Protein AF-A0A9D7E344-F1 (afdb_monomer_lite)

InterPro domains:
  IPR007159 SpoVT-AbrB domain [PF04014] (64-104)
  IPR007159 SpoVT-AbrB domain [PS51740] (61-106)
  IPR007159 SpoVT-AbrB domain [SM00966] (64-109)
  IPR037914 SpoVT-AbrB domain superf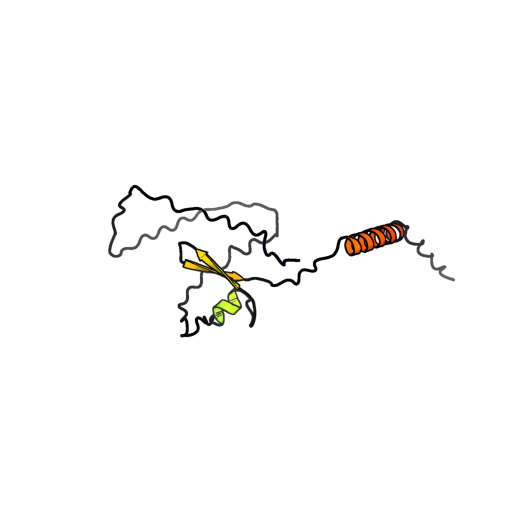amily [SSF89447] (60-103)

Foldseek 3Di:
DDDDDDDDDDDPDDDDDDDDDDDDDDDDDDDDDDDDDDDDDDDDDDDDPDDPVPDPDDPDDDDWDQDPVRDTDDDPVVCVSVVHDPPFDWDWDQDPVGTDTHGDDDDDDDDDDPVVVVVVVVVVVVVVVVVPDDPDPPPPPPPDD

Sequence (145 aa):
MRLSARPIYRRDQPAAVTAARGVSATRPENGLAATIISSSRNGAGIGSPIYCFSDILQCMKTTVTINSRGVITLPTKLRQALGLKADDHLIAETTPEGLLLRPAVTLPVEVYTPQREREFDAAEAELAAVLARPPAPAGRAARKR

Radius of gyration: 30.39 Å; chains: 1; bounding box: 75×52×88 Å

Organism: NCBI:txid2899263

pLDDT: mean 70.45, std 24.8, range [31.78, 97.75]

Secondary structure (DSSP, 8-state):
------------PPPP-------------S-------------------S--TTSS---------B-TT--BPPPHHHHHHTT--TT-EEEEEEETTEEEEEEE---PPP---HHHHHHHHHHHHHHHHHHHSPPPP--------

Structure (mmCIF, N/CA/C/O backbone):
data_AF-A0A9D7E344-F1
#
_entry.id   AF-A0A9D7E344-F1
#
loop_
_atom_site.group_PDB
_atom_site.id
_atom_site.type_symbol
_atom_site.label_atom_id
_atom_site.label_alt_id
_atom_site.label_comp_id
_atom_site.label_asym_id
_atom_site.label_entity_id
_atom_site.label_seq_id
_atom_site.pdbx_PDB_ins_code
_atom_site.Cartn_x
_atom_site.Cartn_y
_atom_site.Cartn_z
_atom_site.occupancy
_atom_site.B_iso_or_equiv
_atom_site.auth_seq_id
_atom_site.auth_comp_id
_atom_site.auth_asym_id
_atom_site.auth_atom_id
_atom_site.pdbx_PDB_model_num
ATOM 1 N N . MET A 1 1 ? 46.385 -4.109 4.007 1.00 43.03 1 MET A N 1
ATOM 2 C CA . MET A 1 1 ? 45.987 -2.751 3.568 1.00 43.03 1 MET A CA 1
ATOM 3 C C . MET A 1 1 ? 44.521 -2.568 3.941 1.00 43.03 1 MET A C 1
ATOM 5 O O . MET A 1 1 ? 43.757 -3.507 3.775 1.00 43.03 1 MET A O 1
ATOM 9 N N . ARG A 1 2 ? 44.193 -1.471 4.628 1.00 42.28 2 ARG A N 1
ATOM 10 C CA . ARG A 1 2 ? 43.035 -1.333 5.528 1.00 42.28 2 ARG A CA 1
ATOM 11 C C . ARG A 1 2 ? 41.692 -1.219 4.798 1.00 42.28 2 ARG A C 1
ATOM 13 O O . ARG A 1 2 ? 41.569 -0.468 3.840 1.00 42.28 2 ARG A O 1
ATOM 20 N N . LEU A 1 3 ? 40.692 -1.906 5.348 1.00 48.59 3 LEU A N 1
ATOM 21 C CA . LEU A 1 3 ? 39.268 -1.619 5.184 1.00 48.59 3 LEU A CA 1
ATOM 22 C C . LEU A 1 3 ? 38.932 -0.265 5.844 1.00 48.59 3 LEU A C 1
ATOM 24 O O . LEU A 1 3 ? 39.225 -0.074 7.024 1.00 48.59 3 LEU A O 1
ATOM 28 N N . SER A 1 4 ? 38.274 0.639 5.117 1.00 46.28 4 SER A N 1
ATOM 29 C CA . SER A 1 4 ? 37.521 1.781 5.667 1.00 46.28 4 SER A CA 1
ATOM 30 C C . SER A 1 4 ? 36.393 2.118 4.681 1.00 46.28 4 SER A C 1
ATOM 32 O O . SER A 1 4 ? 36.670 2.512 3.557 1.00 46.28 4 SER A O 1
ATOM 34 N N . ALA A 1 5 ? 35.142 1.720 4.908 1.00 41.72 5 ALA A N 1
ATOM 35 C CA . ALA A 1 5 ? 34.172 2.226 5.884 1.00 41.72 5 ALA A CA 1
ATOM 36 C C . ALA A 1 5 ? 33.408 3.497 5.437 1.00 41.72 5 ALA A C 1
ATOM 38 O O . ALA A 1 5 ? 33.789 4.605 5.785 1.00 41.72 5 ALA A O 1
ATOM 39 N N . ARG A 1 6 ? 32.233 3.240 4.829 1.00 47.03 6 ARG A N 1
ATOM 40 C CA . ARG A 1 6 ? 30.915 3.889 5.053 1.00 47.03 6 ARG A CA 1
ATOM 41 C C . ARG A 1 6 ? 30.729 5.366 4.582 1.00 47.03 6 ARG A C 1
ATOM 43 O O . ARG A 1 6 ? 31.640 5.940 4.011 1.00 47.03 6 ARG A O 1
ATOM 50 N N . PRO A 1 7 ? 29.521 5.964 4.712 1.00 42.84 7 PRO A N 1
ATOM 51 C CA . PRO A 1 7 ? 28.453 5.913 3.705 1.00 42.84 7 PRO A CA 1
ATOM 52 C C . PRO A 1 7 ? 27.926 7.317 3.319 1.00 42.84 7 PRO A C 1
ATOM 54 O O . PRO A 1 7 ? 27.883 8.229 4.141 1.00 42.84 7 PRO A O 1
ATOM 57 N N . ILE A 1 8 ? 27.436 7.489 2.090 1.00 48.88 8 ILE A N 1
ATOM 58 C CA . ILE A 1 8 ? 26.767 8.731 1.669 1.00 48.88 8 ILE A CA 1
ATOM 59 C C . ILE A 1 8 ? 25.263 8.576 1.920 1.00 48.88 8 ILE A C 1
ATOM 61 O O . ILE A 1 8 ? 24.526 8.090 1.071 1.00 48.88 8 ILE A O 1
ATOM 65 N N . TYR A 1 9 ? 24.802 8.969 3.105 1.00 40.25 9 TYR A N 1
ATOM 66 C CA . TYR A 1 9 ? 23.404 9.360 3.295 1.00 40.25 9 TYR A CA 1
ATOM 67 C C . TYR A 1 9 ? 23.365 10.539 4.263 1.00 40.25 9 TYR A C 1
ATOM 69 O O . TYR A 1 9 ? 23.566 10.391 5.471 1.00 40.25 9 TYR A O 1
ATOM 77 N N . ARG A 1 10 ? 23.183 11.739 3.709 1.00 40.62 10 ARG A N 1
ATOM 78 C CA . ARG A 1 10 ? 23.081 12.984 4.467 1.00 40.62 10 ARG A CA 1
ATOM 79 C C . ARG A 1 10 ? 21.677 13.041 5.069 1.00 40.62 10 ARG A C 1
ATOM 81 O O . ARG A 1 10 ? 20.692 13.133 4.347 1.00 40.62 10 ARG A O 1
ATOM 88 N N . ARG A 1 11 ? 21.590 12.924 6.395 1.00 40.38 11 ARG A N 1
ATOM 89 C CA . ARG A 1 11 ? 20.388 13.277 7.156 1.00 40.38 11 ARG A CA 1
ATOM 90 C C . ARG A 1 11 ? 20.313 14.798 7.216 1.00 40.38 11 ARG A C 1
ATOM 92 O O . ARG A 1 11 ? 21.087 15.398 7.956 1.00 40.38 11 ARG A O 1
ATOM 99 N N . ASP A 1 12 ? 19.382 15.400 6.490 1.00 39.69 12 ASP A N 1
ATOM 100 C CA . ASP A 1 12 ? 18.951 16.759 6.801 1.00 39.69 12 ASP A CA 1
ATOM 101 C C . ASP A 1 12 ? 18.035 16.697 8.033 1.00 39.69 12 ASP A C 1
ATOM 103 O O . ASP A 1 12 ? 16.868 16.317 7.969 1.00 39.69 12 ASP A O 1
ATOM 107 N N . GLN A 1 13 ? 18.619 17.000 9.192 1.00 44.50 13 GLN A N 1
ATOM 108 C CA . GLN A 1 13 ? 17.901 17.389 10.404 1.00 44.50 13 GLN A CA 1
ATOM 109 C C . GLN A 1 13 ? 17.663 18.901 10.353 1.00 44.50 13 GLN A C 1
ATOM 111 O O . GLN A 1 13 ? 18.644 19.645 10.294 1.00 44.50 13 GLN A O 1
ATOM 116 N N . PRO A 1 14 ? 16.425 19.400 10.481 1.00 43.97 14 PRO A N 1
ATOM 117 C CA . PRO A 1 14 ? 16.229 20.762 10.939 1.00 43.97 14 PRO A CA 1
ATOM 118 C C . PRO A 1 14 ? 16.239 20.804 12.469 1.00 43.97 14 PRO A C 1
ATOM 120 O O . PRO A 1 14 ? 15.455 20.146 13.156 1.00 43.97 14 PRO A O 1
ATOM 123 N N . ALA A 1 15 ? 17.192 21.584 12.972 1.00 37.81 15 ALA A N 1
ATOM 124 C CA . ALA A 1 15 ? 17.374 21.936 14.365 1.00 37.81 15 ALA A CA 1
ATOM 125 C C . ALA A 1 15 ? 16.157 22.678 14.938 1.00 37.81 15 ALA A C 1
ATOM 127 O O . ALA A 1 15 ? 15.503 23.474 14.265 1.00 37.81 15 ALA A O 1
ATOM 128 N N . ALA A 1 16 ? 15.913 22.432 16.222 1.00 36.34 16 ALA A N 1
ATOM 129 C CA . ALA A 1 16 ? 15.015 23.207 17.056 1.00 36.34 16 ALA A CA 1
ATOM 130 C C . ALA A 1 16 ? 15.403 24.696 17.056 1.00 36.34 16 ALA A C 1
ATOM 132 O O . ALA A 1 16 ? 16.550 25.039 17.342 1.00 36.34 16 ALA A O 1
ATOM 133 N N . VAL A 1 17 ? 14.425 25.573 16.812 1.00 43.06 17 VAL A N 1
ATOM 134 C CA . VAL A 1 17 ? 14.486 26.982 17.212 1.00 43.06 17 VAL A CA 1
ATOM 135 C C . VAL A 1 17 ? 13.237 27.309 18.021 1.00 43.06 17 VAL A C 1
ATOM 137 O O . VAL A 1 17 ? 12.101 27.042 17.636 1.00 43.06 17 VAL A O 1
ATOM 140 N N . THR A 1 18 ? 13.524 27.839 19.196 1.00 33.34 18 THR A N 1
ATOM 141 C CA . THR A 1 18 ? 12.654 28.142 20.321 1.00 33.34 18 THR A CA 1
ATOM 142 C C . THR A 1 18 ? 11.958 29.503 20.166 1.00 33.34 18 THR A C 1
ATOM 144 O O . THR A 1 18 ? 12.566 30.451 19.682 1.00 33.34 18 THR A O 1
ATOM 147 N N . ALA A 1 19 ? 10.738 29.579 20.721 1.00 32.84 19 ALA A N 1
ATOM 148 C CA . ALA A 1 19 ? 10.051 30.745 21.308 1.00 32.84 19 ALA A CA 1
ATOM 149 C C . ALA A 1 19 ? 9.462 31.850 20.395 1.00 32.84 19 ALA A C 1
ATOM 151 O O . ALA A 1 19 ? 10.179 32.666 19.832 1.00 32.84 19 ALA A O 1
ATOM 152 N N . ALA A 1 20 ? 8.127 32.010 20.422 1.00 31.78 20 ALA A N 1
ATOM 153 C CA . ALA A 1 20 ? 7.406 32.918 21.344 1.00 31.78 20 ALA A CA 1
ATOM 154 C C . ALA A 1 20 ? 6.121 33.533 20.738 1.00 31.78 20 ALA A C 1
ATOM 156 O O . ALA A 1 20 ? 6.116 33.951 19.586 1.00 31.78 20 ALA A O 1
ATOM 157 N N . ARG A 1 21 ? 5.121 33.731 21.622 1.00 35.84 21 ARG A N 1
ATOM 158 C CA . ARG A 1 21 ? 3.889 34.557 21.504 1.00 35.84 21 ARG A CA 1
ATOM 159 C C . ARG A 1 21 ? 2.816 33.977 20.568 1.00 35.84 21 ARG A C 1
ATOM 161 O O . ARG A 1 21 ? 3.065 33.743 19.404 1.00 35.84 21 ARG A O 1
ATOM 168 N N . GLY A 1 22 ? 1.578 33.710 20.970 1.00 34.62 22 GLY A N 1
ATOM 169 C CA . GLY A 1 22 ? 0.796 34.143 22.122 1.00 34.62 22 GLY A CA 1
ATOM 170 C C . GLY A 1 22 ? -0.568 34.581 21.596 1.00 34.62 22 GLY A C 1
ATOM 171 O O . GLY A 1 22 ? -0.660 35.685 21.086 1.00 34.62 22 GLY A O 1
ATOM 172 N N . VAL A 1 23 ? -1.600 33.738 21.700 1.00 38.97 23 VAL A N 1
ATOM 173 C CA . VAL A 1 23 ? -3.010 34.147 21.570 1.00 38.97 23 VAL A CA 1
ATOM 174 C C . VAL A 1 23 ? -3.839 33.236 22.468 1.00 38.97 23 VAL A C 1
ATOM 176 O O . VAL A 1 23 ? -3.947 32.034 22.239 1.00 38.97 23 VAL A O 1
ATOM 179 N N . SER A 1 24 ? -4.396 33.822 23.522 1.00 37.88 24 SER 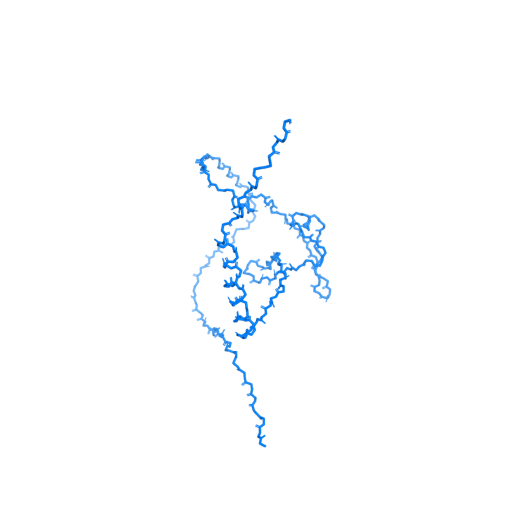A N 1
ATOM 180 C CA . SER A 1 24 ? -5.452 33.222 24.325 1.00 37.88 24 SER A CA 1
ATOM 181 C C . SER A 1 24 ? -6.731 33.132 23.494 1.00 37.88 24 SER A C 1
ATOM 183 O O . SER A 1 24 ? -7.192 34.151 22.983 1.00 37.88 24 SER A O 1
ATOM 185 N N . ALA A 1 25 ? -7.347 31.957 23.422 1.00 39.09 25 ALA A N 1
ATOM 186 C CA . ALA A 1 25 ? -8.741 31.823 23.021 1.00 39.09 25 ALA A CA 1
ATOM 187 C C . ALA A 1 25 ? -9.464 31.020 24.102 1.00 39.09 25 ALA A C 1
ATOM 189 O O . ALA A 1 25 ? -9.116 29.883 24.419 1.00 39.09 25 ALA A O 1
ATOM 190 N N . THR A 1 26 ? -10.410 31.695 24.733 1.00 38.53 26 THR A N 1
ATOM 191 C CA . THR A 1 26 ? -11.244 31.230 25.831 1.00 38.53 26 THR A CA 1
ATOM 192 C C . THR A 1 26 ? -12.119 30.052 25.414 1.00 38.53 26 THR A C 1
ATOM 194 O O . THR A 1 26 ? -12.736 30.065 24.352 1.00 38.53 26 THR A O 1
ATOM 197 N N . ARG A 1 27 ? -12.199 29.064 26.308 1.00 38.44 27 ARG A N 1
ATOM 198 C CA . ARG A 1 27 ? -13.215 28.003 26.363 1.00 38.44 27 ARG A CA 1
ATOM 199 C C . ARG A 1 27 ? -14.627 28.606 26.284 1.00 38.44 27 ARG A C 1
ATOM 201 O O . ARG A 1 27 ? -14.902 29.529 27.048 1.00 38.44 27 ARG A O 1
ATOM 208 N N . PRO A 1 28 ? -15.543 28.024 25.499 1.00 43.09 28 PRO A N 1
ATOM 209 C CA . PRO A 1 28 ? -16.946 28.018 25.874 1.00 43.09 28 PRO A CA 1
ATOM 210 C C . PRO A 1 28 ? -17.367 26.603 26.263 1.00 43.09 28 PRO A C 1
ATOM 212 O O . PRO A 1 28 ? -17.282 25.648 25.490 1.00 43.09 28 PRO A O 1
ATOM 215 N N . GLU A 1 29 ? -17.787 26.497 27.516 1.00 39.12 29 GLU A N 1
ATOM 216 C CA . GLU A 1 29 ? -18.460 25.337 28.065 1.00 39.12 29 GLU A CA 1
ATOM 217 C C . GLU A 1 29 ? -19.938 25.371 27.657 1.00 39.12 29 GLU A C 1
ATOM 219 O O . GLU A 1 29 ? -20.562 26.426 27.665 1.00 39.12 29 GLU A O 1
ATOM 224 N N . ASN A 1 30 ? -20.479 24.190 27.358 1.00 38.81 30 ASN A N 1
ATOM 225 C CA . ASN A 1 30 ? -21.902 23.846 27.387 1.00 38.81 30 ASN A CA 1
ATOM 226 C C . ASN A 1 30 ? -22.843 24.533 26.375 1.00 38.81 30 ASN A C 1
ATOM 228 O O . ASN A 1 30 ? -23.308 25.648 26.559 1.00 38.81 30 ASN A O 1
ATOM 232 N N . GLY A 1 31 ? -23.201 23.741 25.356 1.00 36.81 31 GLY A N 1
ATOM 233 C CA . GLY A 1 31 ? -24.564 23.533 24.856 1.00 36.81 31 GLY A CA 1
ATOM 234 C C . GLY A 1 31 ? -25.431 24.750 24.536 1.00 36.81 31 GLY A C 1
ATOM 235 O O . GLY A 1 31 ? -26.003 25.344 25.437 1.00 36.81 31 GLY A O 1
ATOM 236 N N . LEU A 1 32 ? -25.658 24.991 23.241 1.00 37.41 32 LEU A N 1
ATOM 237 C CA . LEU A 1 32 ? -26.983 25.135 22.616 1.00 37.41 32 LEU A CA 1
ATOM 238 C C . LEU A 1 32 ? -26.814 25.312 21.096 1.00 37.41 32 LEU A C 1
ATOM 240 O O . LEU A 1 32 ? -25.827 25.856 20.610 1.00 37.41 32 LEU A O 1
ATOM 244 N N . ALA A 1 33 ? -27.762 24.751 20.353 1.00 34.75 33 ALA A N 1
ATOM 245 C CA . ALA A 1 33 ? -27.738 24.567 18.910 1.00 34.75 33 ALA A CA 1
ATOM 246 C C . ALA A 1 33 ? -27.620 25.874 18.104 1.00 34.75 33 ALA A C 1
ATOM 248 O O . ALA A 1 33 ? -28.341 26.834 18.356 1.00 34.75 33 ALA A O 1
ATOM 249 N N . ALA A 1 34 ? -26.821 25.842 17.036 1.00 33.06 34 ALA A N 1
ATOM 250 C CA . ALA A 1 34 ? -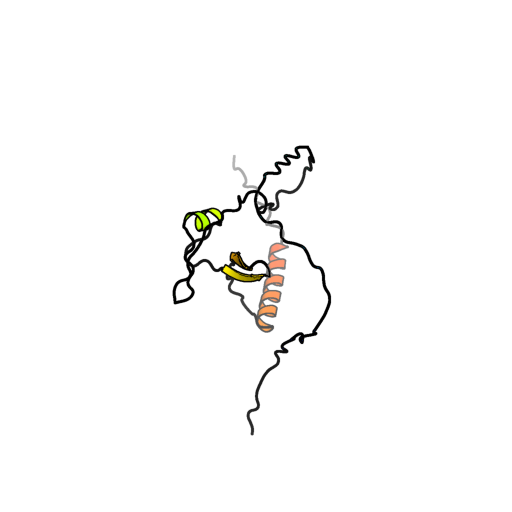26.950 26.761 15.910 1.00 33.06 34 ALA A CA 1
ATOM 251 C C . ALA A 1 34 ? -27.025 25.936 14.619 1.00 33.06 34 ALA A C 1
ATOM 253 O O . ALA A 1 34 ? -26.022 25.527 14.040 1.00 33.06 34 ALA A O 1
ATOM 254 N N . THR A 1 35 ? -28.259 25.650 14.205 1.00 35.19 35 THR A N 1
ATOM 255 C CA . THR A 1 35 ? -28.567 25.190 12.851 1.00 35.19 35 THR A CA 1
ATOM 256 C C . THR A 1 35 ? -28.396 26.387 11.925 1.00 35.19 35 THR A C 1
ATOM 258 O O . THR A 1 35 ? -29.187 27.323 11.995 1.00 35.19 35 THR A O 1
ATOM 261 N N . ILE A 1 36 ? -27.389 26.366 11.053 1.00 37.50 36 ILE A N 1
ATOM 262 C CA . ILE A 1 36 ? -27.370 27.220 9.863 1.00 37.50 36 ILE A CA 1
ATOM 263 C C . ILE A 1 36 ? -27.395 26.293 8.654 1.00 37.50 36 ILE A C 1
ATOM 265 O O . ILE A 1 36 ? -26.372 25.811 8.177 1.00 37.50 36 ILE A O 1
ATOM 269 N N . ILE A 1 37 ? -28.611 26.023 8.184 1.00 37.59 37 ILE A N 1
ATOM 270 C CA . ILE A 1 37 ? -28.856 25.516 6.838 1.00 37.59 37 ILE A CA 1
ATOM 271 C C . ILE A 1 37 ? -28.679 26.720 5.912 1.00 37.59 37 ILE A C 1
ATOM 273 O O . ILE A 1 37 ? -29.525 27.612 5.893 1.00 37.59 37 ILE A O 1
ATOM 277 N N . SER A 1 38 ? -27.579 26.761 5.162 1.00 36.78 38 SER A N 1
ATOM 278 C CA . SER A 1 38 ? -27.446 27.657 4.011 1.00 36.78 38 SER A CA 1
ATOM 279 C C . SER A 1 38 ? -27.514 26.832 2.729 1.00 36.78 38 SER A C 1
ATOM 281 O O . SER A 1 38 ? -26.551 26.236 2.259 1.00 36.78 38 SER A O 1
ATOM 283 N N . SER A 1 39 ? -28.721 26.764 2.181 1.00 38.50 39 SER A N 1
ATOM 284 C CA . SER A 1 39 ? -28.976 26.365 0.802 1.00 38.50 39 SER A CA 1
ATOM 285 C C . SER A 1 39 ? -28.595 27.528 -0.115 1.00 38.50 39 SER A C 1
ATOM 287 O O . SER A 1 39 ? -29.026 28.642 0.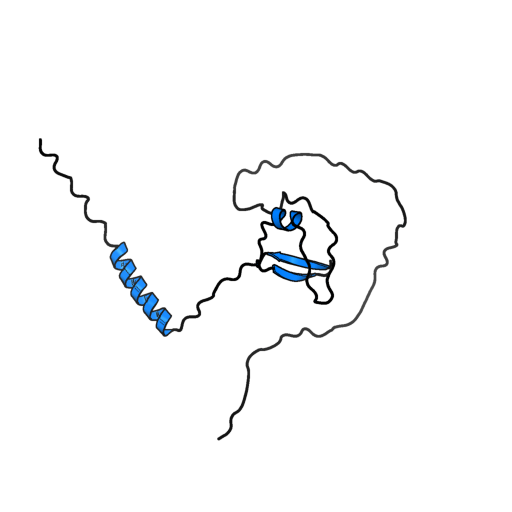164 1.00 38.50 39 SER A O 1
ATOM 289 N N . SER A 1 40 ? -27.888 27.292 -1.229 1.00 36.06 40 SER A N 1
ATOM 290 C CA . SER A 1 40 ? -28.275 27.820 -2.558 1.00 36.06 40 SER A CA 1
ATOM 291 C C . SER A 1 40 ? -27.168 27.691 -3.622 1.00 36.06 40 SER A C 1
ATOM 293 O O . SER A 1 40 ? -26.268 28.516 -3.700 1.00 36.06 40 SER A O 1
ATOM 295 N N . ARG A 1 41 ? -27.412 26.730 -4.525 1.00 47.38 41 ARG A N 1
ATOM 296 C CA . ARG A 1 41 ? -27.374 26.811 -6.001 1.00 47.38 41 ARG A CA 1
ATOM 297 C C . ARG A 1 41 ? -26.048 26.976 -6.769 1.00 47.38 41 ARG A C 1
ATOM 299 O O . ARG A 1 41 ? -25.446 28.036 -6.811 1.00 47.38 41 ARG A O 1
ATOM 306 N N . ASN A 1 42 ? -25.856 25.955 -7.611 1.00 46.03 42 ASN A N 1
ATOM 307 C CA . ASN A 1 42 ? -25.644 26.020 -9.062 1.00 46.03 42 ASN A CA 1
ATOM 308 C C . ASN A 1 42 ? -24.285 26.509 -9.581 1.00 46.03 42 ASN A C 1
ATOM 310 O O . ASN A 1 42 ? -24.077 27.692 -9.819 1.00 46.03 42 ASN A O 1
ATOM 314 N N . GLY A 1 43 ? -23.456 25.536 -9.961 1.00 39.06 43 GLY A N 1
ATOM 315 C CA . GLY A 1 43 ? -22.433 25.685 -10.990 1.00 39.06 43 GLY A CA 1
ATOM 316 C C . GLY A 1 43 ? -22.464 24.466 -11.907 1.00 39.06 43 GLY A C 1
ATOM 317 O O . GLY A 1 43 ? -21.874 23.439 -11.595 1.00 39.06 43 GLY A O 1
ATOM 318 N N . ALA A 1 44 ? -23.197 24.567 -13.016 1.00 44.38 44 ALA A N 1
ATOM 319 C CA . ALA A 1 44 ? -23.084 23.635 -14.128 1.00 44.38 44 ALA A CA 1
ATOM 320 C C . ALA A 1 44 ? -21.716 23.847 -14.795 1.00 44.38 44 ALA A C 1
ATOM 322 O O . ALA A 1 44 ? -21.460 24.909 -15.358 1.00 44.38 44 ALA A O 1
ATOM 323 N N . GLY A 1 45 ? -20.844 22.845 -14.710 1.00 41.84 45 GLY A N 1
ATOM 324 C CA . GLY A 1 45 ? -19.551 22.796 -15.384 1.00 41.84 45 GLY A CA 1
ATOM 325 C C . GLY A 1 45 ? -19.406 21.440 -16.056 1.00 41.84 45 GLY A C 1
ATOM 326 O O . GLY A 1 45 ? -19.226 20.420 -15.401 1.00 41.84 45 GLY A O 1
ATOM 327 N N . ILE A 1 46 ? -19.571 21.433 -17.371 1.00 50.81 46 ILE A N 1
ATOM 328 C CA . ILE A 1 46 ? -19.445 20.266 -18.235 1.00 50.81 46 ILE A CA 1
ATOM 329 C C . ILE A 1 46 ? -17.944 20.058 -18.464 1.00 50.81 46 ILE A C 1
ATOM 331 O O . ILE A 1 46 ? -17.298 20.942 -19.020 1.00 50.81 46 ILE A O 1
ATOM 335 N N . GLY A 1 47 ? -17.394 18.911 -18.056 1.00 46.78 47 GLY A N 1
ATOM 336 C CA . GLY A 1 47 ? -16.078 18.458 -18.520 1.00 46.78 47 GLY A CA 1
ATOM 337 C C . GLY A 1 47 ? -15.139 17.936 -17.434 1.00 46.78 47 GLY A C 1
ATOM 338 O O . GLY A 1 47 ? -14.465 18.727 -16.782 1.00 46.78 47 GLY A O 1
ATOM 339 N N . SER A 1 48 ? -15.056 16.599 -17.342 1.00 44.12 48 SER A N 1
ATOM 340 C CA . SER A 1 48 ? -13.875 15.752 -17.035 1.00 44.12 48 SER A CA 1
ATOM 341 C C . SER A 1 48 ? -14.227 14.614 -16.061 1.00 44.12 48 SER A C 1
ATOM 343 O O . SER A 1 48 ? -14.348 14.856 -14.863 1.00 44.12 48 SER A O 1
ATOM 345 N N . PRO A 1 49 ? -14.368 13.352 -16.518 1.00 46.50 49 PRO A N 1
ATOM 346 C CA . PRO A 1 49 ? -14.572 12.207 -15.641 1.00 46.50 49 PRO A CA 1
ATOM 347 C C . PRO A 1 49 ? -13.208 11.635 -15.249 1.00 46.50 49 PRO A C 1
ATOM 349 O O . PRO A 1 49 ? -12.829 10.555 -15.690 1.00 46.50 49 PRO A O 1
ATOM 352 N N . ILE A 1 50 ? -12.420 12.378 -14.476 1.00 50.66 50 ILE A N 1
ATOM 353 C CA . ILE A 1 50 ? -11.147 11.866 -13.956 1.00 50.66 50 ILE A CA 1
ATOM 354 C C . ILE A 1 50 ? -11.128 12.128 -12.447 1.00 50.66 50 ILE A C 1
ATOM 356 O O . ILE A 1 50 ? -10.575 13.101 -11.959 1.00 50.66 50 ILE A O 1
ATOM 360 N N . TYR A 1 51 ? -11.829 11.232 -11.746 1.00 50.41 51 TYR A N 1
ATOM 361 C CA . TYR A 1 51 ? -11.744 10.936 -10.312 1.00 50.41 51 TYR A CA 1
ATOM 362 C C . TYR A 1 51 ? -11.919 12.102 -9.315 1.00 50.41 51 TYR A C 1
ATOM 364 O O . TYR A 1 51 ? -11.005 12.422 -8.564 1.00 50.41 51 TYR A O 1
ATOM 372 N N . CYS A 1 52 ? -13.151 12.597 -9.144 1.00 37.38 52 CYS A N 1
ATOM 373 C CA . CYS A 1 52 ? -13.600 13.073 -7.824 1.00 37.38 52 CYS A CA 1
ATOM 374 C C . CYS A 1 52 ? -13.989 11.856 -6.964 1.00 37.38 52 CYS A C 1
ATOM 376 O O . CYS A 1 52 ? -15.164 11.592 -6.721 1.00 37.38 52 CYS A O 1
ATOM 378 N N . PHE A 1 53 ? -13.000 11.063 -6.535 1.00 49.03 53 PHE A N 1
ATOM 379 C CA . PHE A 1 53 ? -13.214 9.989 -5.547 1.00 49.03 53 PHE A CA 1
ATOM 380 C C . PHE A 1 53 ? -13.426 10.552 -4.124 1.00 49.03 53 PHE A C 1
ATOM 382 O O . PHE A 1 53 ? -13.756 9.824 -3.194 1.00 49.03 53 PHE A O 1
ATOM 389 N N . SER A 1 54 ? -13.232 11.860 -3.948 1.00 50.25 54 SER A N 1
ATOM 390 C CA . SER A 1 54 ? -13.183 12.551 -2.660 1.00 50.25 54 SER A CA 1
ATOM 391 C C . SER A 1 54 ? -14.543 12.926 -2.058 1.00 50.25 54 SER A C 1
ATOM 393 O O . SER A 1 54 ? -14.601 13.145 -0.853 1.00 50.25 54 SER A O 1
ATOM 395 N N . ASP A 1 55 ? -15.638 12.953 -2.829 1.00 45.91 55 ASP A N 1
ATOM 396 C CA . ASP A 1 55 ? -16.847 13.689 -2.402 1.00 45.91 55 ASP A CA 1
ATOM 397 C C . ASP A 1 55 ? -18.065 12.832 -1.996 1.00 45.91 55 ASP A C 1
ATOM 399 O O . ASP A 1 55 ? -19.121 13.380 -1.682 1.00 45.91 55 ASP A O 1
ATOM 403 N N . ILE A 1 56 ? -17.957 11.497 -1.929 1.00 49.84 56 ILE A N 1
ATOM 404 C CA . ILE A 1 56 ? -19.053 10.628 -1.429 1.00 49.84 56 ILE A CA 1
ATOM 405 C C . ILE A 1 56 ? -18.537 9.564 -0.450 1.00 49.84 56 ILE A C 1
ATOM 407 O O . ILE A 1 56 ? -18.951 8.407 -0.469 1.00 49.84 56 ILE A O 1
ATOM 411 N N . LEU A 1 57 ? -17.625 9.933 0.445 1.00 55.19 57 LEU A N 1
ATOM 412 C CA . LEU A 1 57 ? -17.364 9.130 1.638 1.00 55.19 57 LEU A CA 1
ATOM 413 C C . LEU A 1 57 ? -17.965 9.861 2.831 1.00 55.19 57 LEU A C 1
ATOM 415 O O . LEU A 1 57 ? -17.376 10.781 3.393 1.00 55.19 57 LEU A O 1
ATOM 419 N N . GLN A 1 58 ? -19.167 9.443 3.226 1.00 58.91 58 GLN A N 1
ATOM 420 C CA . GLN A 1 58 ? -19.677 9.740 4.560 1.00 58.91 58 GLN A CA 1
ATOM 421 C C . GLN A 1 58 ? -18.572 9.422 5.575 1.00 58.91 58 GLN A C 1
ATOM 423 O O . GLN A 1 58 ? -18.071 8.298 5.623 1.00 58.91 58 GLN A O 1
ATOM 428 N N . CYS A 1 59 ? -18.172 10.422 6.365 1.00 60.59 59 CYS A N 1
ATOM 429 C CA . CYS A 1 59 ? -17.145 10.271 7.388 1.00 60.59 59 CYS A CA 1
ATOM 430 C C . CYS A 1 59 ? -17.651 9.298 8.464 1.00 60.59 59 CYS A C 1
ATOM 432 O O . CYS A 1 59 ? -18.371 9.676 9.390 1.00 60.59 59 CYS A O 1
ATOM 434 N N . MET A 1 60 ? -17.312 8.018 8.315 1.00 76.62 60 MET A N 1
ATOM 435 C CA . MET A 1 60 ? -17.583 6.999 9.317 1.00 76.62 60 MET A CA 1
ATOM 436 C C . MET A 1 60 ? -16.565 7.136 10.445 1.00 76.62 60 MET A C 1
ATOM 438 O O . MET A 1 60 ? -15.360 7.039 10.225 1.00 76.62 60 MET A O 1
ATOM 442 N N . LYS A 1 61 ? -17.058 7.326 11.669 1.00 84.00 61 LYS A N 1
ATOM 443 C CA . LYS A 1 61 ? -16.240 7.355 12.884 1.00 84.00 61 LYS A CA 1
ATOM 444 C C . LYS A 1 61 ? -16.520 6.097 13.693 1.00 84.00 61 LYS A C 1
ATOM 446 O O . LYS A 1 61 ? -17.673 5.763 13.946 1.00 84.00 61 LYS A O 1
ATOM 451 N N . THR A 1 62 ? -15.468 5.403 14.102 1.00 88.12 62 THR A N 1
ATOM 452 C CA . THR A 1 62 ? -15.551 4.264 15.019 1.00 88.12 62 THR A CA 1
ATOM 453 C C . THR A 1 62 ? -14.343 4.289 15.934 1.00 88.12 62 THR A C 1
ATOM 455 O O . THR A 1 62 ? -13.253 4.681 15.519 1.00 88.12 62 THR A O 1
ATOM 458 N N . THR A 1 63 ? -14.524 3.863 17.176 1.00 91.62 63 THR A N 1
ATOM 459 C CA . THR A 1 63 ? -13.401 3.592 18.068 1.00 91.62 63 THR A CA 1
ATOM 460 C C . THR A 1 63 ? -12.783 2.248 17.688 1.00 91.62 63 THR A C 1
ATOM 462 O O . THR A 1 63 ? -13.481 1.318 17.276 1.00 91.62 63 THR A O 1
ATOM 465 N N . VAL A 1 64 ? -11.461 2.157 17.789 1.00 93.38 64 VAL A N 1
ATOM 466 C CA . VAL A 1 64 ? -10.694 0.922 17.604 1.00 93.38 64 VAL A CA 1
ATOM 467 C C . VAL A 1 64 ? -9.747 0.766 18.784 1.00 93.38 64 VAL A C 1
ATOM 469 O O . VAL A 1 64 ? -9.243 1.752 19.320 1.00 93.38 64 VAL A O 1
ATOM 472 N N . THR A 1 65 ? -9.524 -0.471 19.210 1.00 94.50 65 THR A N 1
ATOM 473 C CA . THR A 1 65 ? -8.615 -0.780 20.315 1.00 94.50 65 THR A CA 1
ATOM 474 C C . THR A 1 65 ? -7.283 -1.252 19.756 1.00 94.50 65 THR A C 1
ATOM 476 O O . THR A 1 65 ? -7.243 -2.064 18.832 1.00 94.50 65 THR A O 1
ATOM 479 N N . ILE A 1 66 ? -6.197 -0.754 20.341 1.00 95.44 66 ILE A N 1
ATOM 480 C CA . ILE A 1 66 ? -4.843 -1.231 20.072 1.00 95.44 66 ILE A CA 1
ATOM 481 C C . ILE A 1 66 ? -4.546 -2.348 21.070 1.00 95.44 66 ILE A C 1
ATOM 483 O O . ILE A 1 66 ? -4.726 -2.167 22.275 1.00 95.44 66 ILE A O 1
ATOM 487 N N . ASN A 1 67 ? -4.119 -3.513 20.589 1.00 97.00 67 ASN A N 1
ATOM 488 C CA . ASN A 1 67 ? -3.705 -4.589 21.490 1.00 97.00 67 ASN A CA 1
ATOM 489 C C . ASN A 1 67 ? -2.309 -4.324 22.089 1.00 97.00 67 ASN A C 1
ATOM 491 O O . ASN A 1 67 ? -1.601 -3.404 21.685 1.00 97.00 67 ASN A O 1
ATOM 495 N N . SER A 1 68 ? -1.864 -5.179 23.013 1.00 97.31 68 SER A N 1
ATOM 496 C CA . SER A 1 68 ? -0.535 -5.066 23.641 1.00 97.31 68 SER A CA 1
ATOM 497 C C . SER A 1 68 ? 0.647 -5.130 22.661 1.00 97.31 68 SER A C 1
ATOM 499 O O . SER A 1 68 ? 1.753 -4.741 23.018 1.00 97.31 68 SER A O 1
ATOM 501 N N . ARG A 1 69 ? 0.426 -5.610 21.430 1.00 96.81 69 ARG A N 1
ATOM 502 C CA . ARG A 1 69 ? 1.430 -5.714 20.361 1.00 96.81 69 ARG A CA 1
ATOM 503 C C . ARG A 1 69 ? 1.364 -4.566 19.348 1.00 96.81 69 ARG A C 1
ATOM 505 O O . ARG A 1 69 ? 2.103 -4.597 18.373 1.00 96.81 69 ARG A O 1
ATOM 512 N N . GLY A 1 70 ? 0.480 -3.585 19.534 1.00 94.19 70 GLY A N 1
ATOM 513 C CA . GLY A 1 70 ? 0.328 -2.466 18.601 1.00 94.19 70 GLY A CA 1
ATOM 514 C C . GLY A 1 70 ? -0.537 -2.757 17.367 1.00 94.19 70 GLY A C 1
ATOM 515 O O . GLY A 1 70 ? -0.589 -1.931 16.463 1.00 94.19 70 GLY A O 1
ATOM 516 N N . VAL A 1 71 ? -1.225 -3.903 17.297 1.00 95.12 71 VAL A N 1
ATOM 517 C CA . VAL A 1 71 ? -2.110 -4.232 16.164 1.00 95.12 71 VAL A CA 1
ATOM 518 C C . VAL A 1 71 ? -3.458 -3.542 16.340 1.00 95.12 71 VAL A C 1
ATOM 520 O O . VAL A 1 71 ? -4.072 -3.633 17.408 1.00 95.12 71 VAL A O 1
ATOM 523 N N . ILE A 1 72 ? -3.930 -2.912 15.264 1.00 94.38 72 ILE A N 1
ATOM 524 C CA . ILE A 1 72 ? -5.253 -2.296 15.161 1.00 94.38 72 ILE A CA 1
ATOM 525 C C . ILE A 1 72 ? -6.109 -3.149 14.231 1.00 94.38 72 ILE A C 1
ATOM 527 O O . ILE A 1 72 ? -5.786 -3.317 13.056 1.00 94.38 72 ILE A O 1
ATOM 531 N N . THR A 1 73 ? -7.222 -3.667 14.740 1.00 93.44 73 THR A N 1
ATOM 532 C CA . THR A 1 73 ? -8.181 -4.405 13.912 1.00 93.44 73 THR A CA 1
ATOM 533 C C . THR A 1 73 ? -9.187 -3.437 13.306 1.00 93.44 73 THR A C 1
ATOM 535 O O . THR A 1 73 ? -9.973 -2.825 14.029 1.00 93.44 73 THR A O 1
ATOM 538 N N . LEU A 1 74 ? -9.202 -3.324 11.975 1.00 93.44 74 LEU A N 1
ATOM 539 C CA . LEU A 1 74 ? -10.188 -2.510 11.265 1.00 93.44 74 LEU A CA 1
ATOM 540 C C . LEU A 1 74 ? -11.536 -3.250 11.150 1.00 93.44 74 LEU A C 1
ATOM 542 O O . LEU A 1 74 ? -11.591 -4.344 10.572 1.00 93.44 74 LEU A O 1
ATOM 546 N N . PRO A 1 75 ? -12.643 -2.665 11.651 1.00 92.56 75 PRO A N 1
ATOM 547 C CA . PRO A 1 75 ? -13.972 -3.252 11.525 1.00 92.56 75 PRO A CA 1
ATOM 548 C C . PRO A 1 75 ? -14.365 -3.523 10.071 1.00 92.56 75 PRO A C 1
ATOM 550 O O . PRO A 1 75 ? -14.036 -2.760 9.162 1.00 92.56 75 PRO A O 1
ATOM 553 N N . THR A 1 76 ? -15.145 -4.584 9.851 1.00 93.62 76 THR A N 1
ATOM 554 C CA . THR A 1 76 ? -15.562 -5.031 8.509 1.00 93.62 76 THR A CA 1
ATOM 555 C C . THR A 1 76 ? -16.224 -3.931 7.680 1.00 93.62 76 THR A C 1
ATOM 557 O O . THR A 1 76 ? -15.919 -3.810 6.498 1.00 93.62 76 THR A O 1
ATOM 560 N N . LYS A 1 77 ? -17.062 -3.085 8.296 1.00 91.06 77 LYS A N 1
ATOM 561 C CA . LYS A 1 77 ? -17.727 -1.974 7.594 1.00 91.06 77 LYS A CA 1
ATOM 562 C C . LYS A 1 77 ? -16.733 -0.948 7.039 1.00 91.06 77 LYS A C 1
ATOM 564 O O . LYS A 1 77 ? -16.906 -0.501 5.912 1.00 91.06 77 LYS A O 1
ATOM 569 N N . LEU A 1 78 ? -15.682 -0.617 7.798 1.00 90.56 78 LEU A N 1
ATOM 570 C CA . LEU A 1 78 ? -14.641 0.306 7.333 1.00 90.56 78 LEU A CA 1
ATOM 571 C C . LEU A 1 78 ? -13.825 -0.300 6.193 1.00 90.56 78 LEU A C 1
ATOM 573 O O . LEU A 1 78 ? -13.575 0.376 5.201 1.00 90.56 78 LEU A O 1
ATOM 577 N N . ARG A 1 79 ? -13.456 -1.582 6.307 1.00 92.19 79 ARG A N 1
ATOM 578 C CA . ARG A 1 79 ? -12.724 -2.278 5.239 1.00 92.19 79 ARG A CA 1
ATOM 579 C C . ARG A 1 79 ? -13.511 -2.281 3.931 1.00 92.19 79 ARG A C 1
ATOM 581 O O . ARG A 1 79 ? -12.958 -1.941 2.897 1.00 92.19 79 ARG A O 1
ATOM 588 N N . GLN A 1 80 ? -14.808 -2.587 3.986 1.00 90.69 80 GLN A N 1
ATOM 589 C CA . GLN A 1 80 ? -15.682 -2.589 2.809 1.00 90.69 80 GLN A CA 1
ATOM 590 C C . GLN A 1 80 ? -15.846 -1.195 2.194 1.00 90.69 80 GLN A C 1
ATOM 592 O O . GLN A 1 80 ? -15.748 -1.065 0.979 1.00 90.69 80 GLN A O 1
ATOM 597 N N . ALA A 1 81 ? -16.048 -0.160 3.017 1.00 88.25 81 ALA A N 1
ATOM 598 C CA . ALA A 1 81 ? -16.197 1.216 2.540 1.00 88.25 81 ALA A CA 1
ATOM 599 C C . ALA A 1 81 ? -14.935 1.743 1.836 1.00 88.25 81 ALA A C 1
ATOM 601 O O . ALA A 1 81 ? -15.036 2.508 0.883 1.00 88.25 81 ALA A O 1
ATOM 602 N N . LEU A 1 82 ? -13.756 1.314 2.292 1.00 87.50 82 LEU A N 1
ATOM 603 C CA . LEU A 1 82 ? -12.463 1.707 1.729 1.00 87.50 82 LEU A CA 1
ATOM 604 C C . LEU A 1 82 ? -11.922 0.713 0.687 1.00 87.50 82 LEU A C 1
ATOM 606 O O . LEU A 1 82 ? -10.824 0.911 0.177 1.00 87.50 82 LEU A O 1
ATOM 610 N N . GLY A 1 83 ? -12.655 -0.365 0.385 1.00 90.38 83 GLY A N 1
ATOM 611 C CA . GLY A 1 83 ? -12.211 -1.407 -0.548 1.00 90.38 83 GLY A CA 1
ATOM 612 C C . GLY A 1 83 ? -10.993 -2.219 -0.084 1.00 90.38 83 GLY A C 1
ATOM 613 O O . GLY A 1 83 ? -10.353 -2.859 -0.915 1.00 90.38 83 GLY A O 1
ATOM 614 N N . LEU A 1 84 ? -10.681 -2.213 1.216 1.00 91.88 84 LEU A N 1
ATOM 615 C CA . LEU A 1 84 ? -9.512 -2.878 1.796 1.00 91.88 84 LEU A CA 1
ATOM 616 C C . LEU A 1 84 ? -9.735 -4.383 1.976 1.00 91.88 84 LEU A C 1
ATOM 618 O O . LEU A 1 84 ? -10.762 -4.829 2.507 1.00 91.88 84 LEU A O 1
ATOM 622 N N . LYS A 1 85 ? -8.728 -5.166 1.609 1.00 92.62 85 LYS A N 1
ATOM 623 C CA . LYS A 1 85 ? -8.664 -6.620 1.763 1.00 92.62 85 LYS A CA 1
ATOM 624 C C . LYS A 1 85 ? -7.703 -7.010 2.886 1.00 92.62 85 LYS A C 1
ATOM 626 O O . LYS A 1 85 ? -7.094 -6.168 3.543 1.00 92.62 85 LYS A O 1
ATOM 631 N N . ALA A 1 86 ? -7.658 -8.307 3.186 1.00 91.25 86 ALA A N 1
ATOM 632 C CA . ALA A 1 86 ? -6.621 -8.834 4.064 1.00 91.25 86 ALA A CA 1
ATOM 633 C C . ALA A 1 86 ? -5.249 -8.621 3.409 1.00 91.25 86 ALA A C 1
ATOM 635 O O . ALA A 1 86 ? -5.150 -8.684 2.187 1.00 91.25 86 ALA A O 1
ATOM 636 N N . ASP A 1 87 ? -4.238 -8.357 4.235 1.00 90.88 87 ASP A N 1
ATOM 637 C CA . ASP A 1 87 ? -2.841 -8.166 3.825 1.00 90.88 87 ASP A CA 1
ATOM 638 C C . ASP A 1 87 ? -2.555 -6.932 2.943 1.00 90.88 87 ASP A C 1
ATOM 640 O O . ASP A 1 87 ? -1.413 -6.726 2.536 1.00 90.88 87 ASP A O 1
ATOM 644 N N . ASP A 1 88 ? -3.545 -6.058 2.719 1.00 92.12 88 ASP A N 1
ATOM 645 C CA . ASP A 1 88 ? -3.315 -4.749 2.102 1.00 92.12 88 ASP A CA 1
ATOM 646 C C . ASP A 1 88 ? -2.414 -3.877 2.987 1.00 92.12 88 ASP A C 1
ATOM 648 O O . ASP A 1 88 ? -2.537 -3.834 4.218 1.00 92.12 88 ASP A O 1
ATOM 652 N N . HIS A 1 89 ? -1.525 -3.121 2.347 1.00 92.56 89 HIS A N 1
ATOM 653 C CA . HIS A 1 89 ? -0.623 -2.212 3.035 1.00 92.56 89 HIS A CA 1
ATOM 654 C C . HIS A 1 89 ? -1.256 -0.833 3.220 1.00 92.56 89 HIS A C 1
ATOM 656 O O . HIS A 1 89 ? -1.948 -0.311 2.348 1.00 92.56 89 HIS A O 1
ATOM 662 N N . LEU A 1 90 ? -0.974 -0.217 4.366 1.00 93.62 90 LEU A N 1
ATOM 663 C CA . LEU A 1 90 ? -1.362 1.155 4.673 1.00 93.62 90 LEU A CA 1
ATOM 664 C C . LEU A 1 90 ? -0.115 1.951 5.062 1.00 93.62 90 LEU A C 1
ATOM 666 O O . LEU A 1 90 ? 0.751 1.443 5.777 1.00 93.62 90 LEU A O 1
ATOM 670 N N . ILE A 1 91 ? -0.046 3.209 4.640 1.00 94.88 91 ILE A N 1
ATOM 671 C CA . ILE A 1 91 ? 0.926 4.176 5.148 1.00 94.88 91 ILE A CA 1
ATOM 672 C C . ILE A 1 91 ? 0.325 4.848 6.379 1.00 94.88 91 ILE A C 1
ATOM 674 O O . ILE A 1 91 ? -0.802 5.344 6.336 1.00 94.88 91 ILE A O 1
ATOM 678 N N . ALA A 1 92 ? 1.090 4.854 7.466 1.00 95.06 92 ALA A N 1
ATOM 679 C CA . ALA A 1 92 ? 0.744 5.534 8.702 1.00 95.06 92 ALA A CA 1
ATOM 680 C C . ALA A 1 92 ? 1.490 6.871 8.789 1.00 95.06 92 ALA A C 1
ATOM 682 O O . ALA A 1 92 ? 2.718 6.904 8.869 1.00 95.06 92 ALA A O 1
ATOM 683 N N . GLU A 1 93 ? 0.740 7.968 8.788 1.00 95.12 93 GLU A N 1
ATOM 684 C CA . GLU A 1 93 ? 1.255 9.332 8.866 1.00 95.12 93 GLU A CA 1
ATOM 685 C C . GLU A 1 93 ? 0.860 9.996 10.177 1.00 95.12 93 GLU A C 1
ATOM 687 O O . GLU A 1 93 ? -0.318 10.076 10.530 1.00 95.12 93 GLU A O 1
ATOM 692 N N . THR A 1 94 ? 1.856 10.516 10.890 1.00 97.12 94 THR A N 1
ATOM 693 C CA . THR A 1 94 ? 1.623 11.350 12.067 1.00 97.12 94 THR A CA 1
ATOM 694 C C . THR A 1 94 ? 1.325 12.771 11.610 1.00 97.12 94 THR A C 1
ATOM 696 O O . THR A 1 94 ? 2.199 13.466 11.096 1.00 97.12 94 THR A O 1
ATOM 699 N N . THR A 1 95 ? 0.090 13.209 11.816 1.00 95.25 95 THR A N 1
ATOM 700 C CA . THR A 1 95 ? -0.368 14.577 11.555 1.00 95.25 95 THR A CA 1
ATOM 701 C C . THR A 1 95 ? -0.664 15.289 12.882 1.00 95.25 95 THR A C 1
ATOM 703 O O . THR A 1 95 ? -0.848 14.618 13.901 1.00 95.25 95 THR A O 1
ATOM 706 N N . PRO A 1 96 ? -0.747 16.632 12.913 1.00 96.81 96 PRO A N 1
ATOM 707 C CA . PRO A 1 96 ? -1.136 17.360 14.125 1.00 96.81 96 PRO A CA 1
ATOM 708 C C . PRO A 1 96 ? -2.523 16.972 14.662 1.00 96.81 96 PRO A C 1
ATOM 710 O O . PRO A 1 96 ? -2.765 17.072 15.860 1.00 96.81 96 PRO A O 1
ATOM 713 N N . GLU A 1 97 ? -3.420 16.512 13.787 1.00 92.62 97 GLU A N 1
ATOM 714 C CA . GLU A 1 97 ? -4.770 16.062 14.148 1.00 92.62 97 GLU A CA 1
ATOM 715 C C . GLU A 1 97 ? -4.805 14.611 14.652 1.00 92.62 97 GLU A C 1
ATOM 717 O O . GLU A 1 97 ? -5.793 14.179 15.246 1.00 92.62 97 GLU A O 1
ATOM 722 N N . GLY A 1 98 ? -3.726 13.853 14.438 1.00 92.94 98 GLY A N 1
ATOM 723 C CA . GLY A 1 98 ? -3.602 12.463 14.858 1.00 92.94 98 GLY A CA 1
ATOM 724 C C . GLY A 1 98 ? -2.984 11.558 13.795 1.00 92.94 98 GLY A C 1
ATOM 725 O O . GLY A 1 98 ? -2.191 11.987 12.956 1.00 92.94 98 GLY A O 1
ATOM 726 N N . LEU A 1 99 ? -3.332 10.273 13.853 1.00 93.19 99 LEU A N 1
ATOM 727 C CA . LEU A 1 99 ? -2.803 9.242 12.962 1.00 93.19 99 LEU A CA 1
ATOM 728 C C . LEU A 1 99 ? -3.668 9.112 11.702 1.00 93.19 99 LEU A C 1
ATOM 730 O O . LEU A 1 99 ? -4.822 8.688 11.785 1.00 93.19 99 LEU A O 1
ATOM 734 N N . LEU A 1 100 ? -3.098 9.428 10.540 1.00 92.94 100 LEU A N 1
ATOM 735 C CA . LEU A 1 100 ? -3.734 9.243 9.240 1.00 92.94 100 LEU A CA 1
ATOM 736 C C . LEU A 1 100 ? -3.269 7.925 8.613 1.00 92.94 100 LEU A C 1
ATOM 738 O O . LEU A 1 100 ? -2.072 7.681 8.483 1.00 92.94 100 LEU A O 1
ATOM 742 N N . LEU A 1 101 ? -4.220 7.084 8.207 1.00 92.44 101 LEU A N 1
ATOM 743 C CA . LEU A 1 101 ? -3.944 5.842 7.485 1.00 92.44 101 LEU A CA 1
ATOM 744 C C . LEU A 1 101 ? -4.343 6.003 6.019 1.00 92.44 101 LEU A C 1
ATOM 746 O O . LEU A 1 101 ? -5.506 6.287 5.727 1.00 92.44 101 LEU A O 1
ATOM 750 N N . ARG A 1 102 ? -3.396 5.797 5.100 1.00 91.25 102 ARG A N 1
ATOM 751 C CA . ARG A 1 102 ? -3.632 5.870 3.651 1.00 91.25 102 ARG A CA 1
ATOM 752 C C . ARG A 1 102 ? -3.419 4.506 2.995 1.00 91.25 102 ARG A C 1
ATOM 754 O O . ARG A 1 102 ? -2.369 3.910 3.233 1.00 91.25 102 ARG A O 1
ATOM 761 N N . PRO A 1 103 ? -4.362 4.004 2.174 1.00 91.12 103 PRO A N 1
ATOM 762 C CA . PRO A 1 103 ? -4.140 2.804 1.373 1.00 91.12 103 PRO A CA 1
ATOM 763 C C . PRO A 1 103 ? -2.882 2.926 0.516 1.00 91.12 103 PRO A C 1
ATOM 765 O O . PRO A 1 103 ? -2.649 3.968 -0.098 1.00 91.12 103 PRO A O 1
ATOM 768 N N . ALA A 1 104 ? -2.070 1.873 0.493 1.00 90.44 104 ALA A N 1
ATOM 769 C CA . ALA A 1 104 ? -0.804 1.847 -0.218 1.00 90.44 104 ALA A CA 1
ATOM 770 C C . ALA A 1 104 ? -0.652 0.557 -1.023 1.00 90.44 104 ALA A C 1
ATOM 772 O O . ALA A 1 104 ? -1.023 -0.527 -0.579 1.00 90.44 104 ALA A O 1
ATOM 773 N N . VAL A 1 105 ? -0.068 0.688 -2.212 1.00 88.38 105 VAL A N 1
ATOM 774 C CA . VAL A 1 105 ? 0.233 -0.438 -3.099 1.00 88.38 105 VAL A CA 1
ATOM 775 C C . VAL A 1 105 ? 1.740 -0.638 -3.117 1.00 88.38 105 VA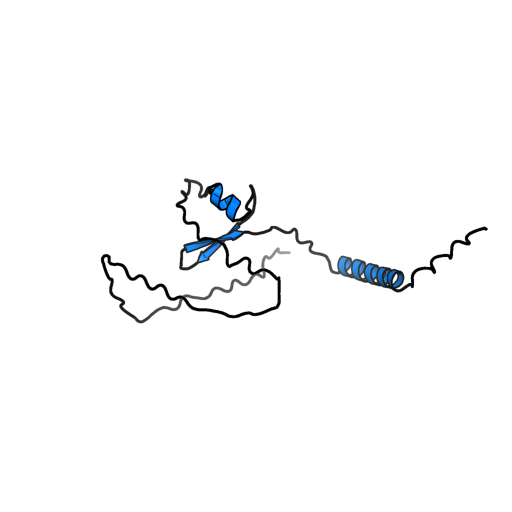L A C 1
ATOM 777 O O . VAL A 1 105 ? 2.495 0.307 -3.343 1.00 88.38 105 VAL A O 1
ATOM 780 N N . THR A 1 106 ? 2.183 -1.868 -2.877 1.00 87.38 106 THR A N 1
ATOM 781 C CA . THR A 1 106 ? 3.586 -2.257 -3.011 1.00 87.38 106 THR A CA 1
ATOM 782 C C . THR A 1 106 ? 3.831 -2.733 -4.437 1.00 87.38 106 THR A C 1
ATOM 784 O O . THR A 1 106 ? 3.269 -3.730 -4.884 1.00 87.38 106 THR A O 1
ATOM 787 N N . LEU A 1 107 ? 4.656 -1.989 -5.173 1.00 88.19 107 LEU A N 1
ATOM 788 C CA . LEU A 1 107 ? 5.062 -2.350 -6.528 1.00 88.19 107 LEU A CA 1
ATOM 789 C C . LEU A 1 107 ? 6.518 -2.822 -6.504 1.00 88.19 107 LEU A C 1
ATOM 791 O O . LEU A 1 107 ? 7.360 -2.136 -5.914 1.00 88.19 107 LEU A O 1
ATOM 795 N N . PRO A 1 108 ? 6.841 -3.971 -7.121 1.00 87.75 108 PRO A N 1
ATOM 796 C CA . PRO A 1 108 ? 8.228 -4.352 -7.320 1.00 87.75 108 PRO A CA 1
ATOM 797 C C . PRO A 1 108 ? 8.887 -3.334 -8.255 1.00 87.75 108 PRO A C 1
ATOM 799 O O . PRO A 1 108 ? 8.362 -3.031 -9.325 1.00 87.75 108 PRO A O 1
ATOM 802 N N . VAL A 1 109 ? 10.031 -2.794 -7.837 1.00 91.56 109 VAL A N 1
ATOM 803 C CA . VAL A 1 109 ? 10.840 -1.898 -8.668 1.00 91.56 109 VAL A CA 1
ATOM 804 C C . VAL A 1 109 ? 12.025 -2.687 -9.201 1.00 91.56 109 VAL A C 1
ATOM 806 O O . VAL A 1 109 ? 12.838 -3.195 -8.428 1.00 91.56 109 VAL A O 1
ATOM 809 N N . GLU A 1 110 ? 12.123 -2.780 -10.522 1.00 89.06 110 GLU A N 1
ATOM 810 C CA . GLU A 1 110 ? 13.273 -3.367 -11.202 1.00 89.06 110 GLU A CA 1
ATOM 811 C C . GLU A 1 110 ? 14.329 -2.279 -11.427 1.00 89.06 110 GLU A C 1
ATOM 813 O O . GLU A 1 110 ? 14.086 -1.292 -12.118 1.00 89.06 110 GLU A O 1
ATOM 818 N N . VAL A 1 111 ? 15.503 -2.439 -10.811 1.00 92.00 111 VAL A N 1
ATOM 819 C CA . VAL A 1 111 ? 16.641 -1.531 -11.007 1.00 92.00 111 VAL A CA 1
ATOM 820 C C . VAL A 1 111 ? 17.580 -2.154 -12.031 1.00 92.00 111 VAL A C 1
ATOM 822 O O . VAL A 1 111 ? 18.172 -3.205 -11.775 1.00 92.00 111 VAL A O 1
ATOM 825 N N . TYR A 1 112 ? 17.721 -1.508 -13.187 1.00 93.81 112 TYR A N 1
ATOM 826 C CA . TYR A 1 112 ? 18.557 -1.993 -14.280 1.00 93.81 112 TYR A CA 1
ATOM 827 C C . TYR A 1 112 ? 19.966 -1.400 -14.256 1.00 93.81 112 TYR A C 1
ATOM 829 O O . TYR A 1 112 ? 20.209 -0.311 -13.742 1.00 93.81 112 TYR A O 1
ATOM 837 N N . THR A 1 113 ? 20.923 -2.160 -14.795 1.00 96.38 113 THR A N 1
ATOM 838 C CA . THR A 1 113 ? 22.281 -1.665 -15.026 1.00 96.38 113 THR A CA 1
ATOM 839 C C . THR A 1 113 ? 22.326 -0.864 -16.331 1.00 96.38 113 THR A C 1
ATOM 841 O O . THR A 1 113 ? 21.570 -1.177 -17.252 1.00 96.38 113 THR A O 1
ATOM 844 N N . PRO A 1 114 ? 23.283 0.070 -16.494 1.00 97.06 114 PRO A N 1
ATOM 845 C CA . PRO A 1 114 ? 23.442 0.807 -17.752 1.00 97.06 114 PRO A CA 1
ATOM 846 C C . PRO A 1 114 ? 23.672 -0.094 -18.974 1.00 97.06 114 PRO A C 1
ATOM 848 O O . PRO A 1 114 ? 23.424 0.299 -20.108 1.00 97.06 114 PRO A O 1
ATOM 851 N N . GLN A 1 115 ? 24.180 -1.313 -18.764 1.00 96.50 115 GLN A N 1
ATOM 852 C CA . GLN A 1 115 ? 24.315 -2.303 -19.829 1.00 96.50 115 GLN A CA 1
ATOM 853 C C . GLN A 1 115 ? 22.948 -2.829 -20.288 1.00 96.50 115 GLN A C 1
ATOM 855 O O . GLN A 1 115 ? 22.704 -2.888 -21.488 1.00 96.50 115 GLN A O 1
ATOM 860 N N . ARG A 1 116 ? 22.055 -3.166 -19.347 1.00 95.69 116 ARG A N 1
ATOM 861 C CA . ARG A 1 116 ? 20.689 -3.618 -19.651 1.00 95.69 116 ARG A CA 1
ATOM 862 C C . ARG A 1 116 ? 19.873 -2.527 -20.334 1.00 95.69 116 ARG A C 1
ATOM 864 O O . ARG A 1 116 ? 19.149 -2.834 -21.269 1.00 95.69 116 ARG A O 1
ATOM 871 N N . GLU A 1 117 ? 20.030 -1.273 -19.917 1.00 96.38 117 GLU A N 1
ATOM 872 C CA . GLU A 1 117 ? 19.396 -0.126 -20.584 1.00 96.38 117 GLU A CA 1
ATOM 873 C C . GLU A 1 117 ? 19.766 -0.077 -22.075 1.00 96.38 117 GLU A C 1
ATOM 875 O O . GLU A 1 117 ? 18.882 -0.073 -22.922 1.00 96.38 117 GLU A O 1
ATOM 880 N N . ARG A 1 118 ? 21.059 -0.198 -22.413 1.00 97.44 118 ARG A N 1
ATOM 881 C CA . ARG A 1 118 ? 21.520 -0.218 -23.816 1.00 97.44 118 ARG A CA 1
ATOM 882 C C . ARG A 1 118 ? 20.995 -1.408 -24.618 1.00 97.44 118 ARG A C 1
ATOM 884 O O . ARG A 1 118 ? 20.784 -1.284 -25.821 1.00 97.44 118 ARG A O 1
ATOM 891 N N . GLU A 1 119 ? 20.834 -2.569 -23.982 1.00 97.00 119 GLU A N 1
ATOM 892 C CA . GLU A 1 119 ? 20.216 -3.739 -24.622 1.00 97.00 119 GLU A CA 1
ATOM 893 C C . GLU A 1 119 ? 18.757 -3.451 -24.993 1.00 97.00 119 GLU A C 1
ATOM 895 O O . GLU A 1 119 ? 18.327 -3.798 -26.094 1.00 97.00 119 GLU A O 1
ATOM 900 N N . PHE A 1 120 ? 18.012 -2.788 -24.104 1.00 96.69 120 PHE A N 1
ATOM 901 C CA . PHE A 1 120 ? 16.638 -2.377 -24.373 1.00 96.69 120 PHE A CA 1
ATOM 902 C C . PHE A 1 120 ? 16.560 -1.300 -25.455 1.00 96.69 120 PHE A C 1
ATOM 904 O O . PHE A 1 120 ? 15.753 -1.455 -26.365 1.00 96.69 120 PHE A O 1
ATOM 911 N N . ASP A 1 121 ? 17.435 -0.291 -25.427 1.00 97.44 121 ASP A N 1
ATOM 912 C CA . ASP A 1 121 ? 17.488 0.753 -26.461 1.00 97.44 121 ASP A CA 1
ATOM 913 C C . ASP A 1 121 ? 17.706 0.147 -27.857 1.00 97.44 121 ASP A C 1
ATOM 915 O O . ASP A 1 121 ? 17.055 0.519 -28.836 1.00 97.44 121 ASP A O 1
ATOM 919 N N . ALA A 1 122 ? 18.617 -0.827 -27.957 1.00 97.75 122 ALA A N 1
ATOM 920 C CA . ALA A 1 122 ? 18.885 -1.528 -29.206 1.00 97.75 122 ALA A CA 1
ATOM 921 C C . ALA A 1 122 ? 17.669 -2.345 -29.677 1.00 97.75 122 ALA A C 1
ATOM 923 O O . ALA A 1 122 ? 17.308 -2.287 -30.854 1.00 97.75 122 ALA A O 1
ATOM 924 N N . ALA A 1 123 ? 17.018 -3.070 -28.763 1.00 97.06 123 ALA A N 1
ATOM 925 C CA . ALA A 1 123 ? 15.815 -3.841 -29.068 1.00 97.06 123 ALA A CA 1
ATOM 926 C C . ALA A 1 123 ? 14.629 -2.941 -29.470 1.00 97.06 123 ALA A C 1
ATOM 928 O O . ALA A 1 123 ? 13.860 -3.291 -30.366 1.00 97.06 123 ALA A O 1
ATOM 929 N N . GLU A 1 124 ? 14.489 -1.768 -28.850 1.00 97.44 124 GLU A N 1
ATOM 930 C CA . GLU A 1 124 ? 13.447 -0.792 -29.177 1.00 97.44 124 GLU A CA 1
ATOM 931 C C . GLU A 1 124 ? 13.656 -0.192 -30.575 1.00 97.44 124 GLU A C 1
ATOM 933 O O . GLU A 1 124 ? 12.698 -0.073 -31.342 1.00 97.44 124 GLU A O 1
ATOM 938 N N . ALA A 1 125 ? 14.903 0.096 -30.962 1.00 97.06 125 ALA A N 1
ATOM 939 C CA . ALA A 1 125 ? 15.229 0.557 -32.312 1.00 97.06 125 ALA A CA 1
ATOM 940 C C . ALA A 1 125 ? 14.902 -0.494 -33.390 1.00 97.06 125 ALA A C 1
ATOM 942 O O . ALA A 1 125 ? 14.365 -0.156 -34.450 1.00 97.06 125 ALA A O 1
ATOM 943 N N . GLU A 1 126 ? 15.183 -1.773 -33.123 1.00 97.00 126 GLU A N 1
ATOM 944 C CA . GLU A 1 126 ? 14.815 -2.875 -34.018 1.00 97.00 126 GLU A CA 1
ATOM 945 C C . GLU A 1 126 ? 13.291 -3.002 -34.147 1.00 97.00 126 GLU A C 1
ATOM 947 O O . GLU A 1 126 ? 12.753 -3.074 -35.258 1.00 97.00 126 GLU A O 1
ATOM 952 N N . LEU A 1 127 ? 12.577 -2.961 -33.018 1.00 95.75 127 LEU A N 1
ATOM 953 C CA . LEU A 1 127 ? 11.120 -3.028 -32.999 1.00 95.75 127 LEU A CA 1
ATOM 954 C C . LEU A 1 127 ? 10.492 -1.859 -33.769 1.00 95.75 127 LEU A C 1
ATOM 956 O O . LEU A 1 127 ? 9.555 -2.065 -34.543 1.00 95.75 127 LEU A O 1
ATOM 960 N N . ALA A 1 128 ? 11.028 -0.646 -33.621 1.00 96.12 128 ALA A N 1
ATOM 961 C CA . ALA A 1 128 ? 10.562 0.530 -34.347 1.00 96.12 128 ALA A CA 1
ATOM 962 C C . ALA A 1 128 ? 10.655 0.343 -35.871 1.00 96.12 128 ALA A C 1
ATOM 964 O O . ALA A 1 128 ? 9.728 0.716 -36.592 1.00 96.12 128 ALA A O 1
ATOM 965 N N . ALA A 1 129 ? 11.719 -0.292 -36.373 1.00 94.00 129 ALA A N 1
ATOM 966 C CA . ALA A 1 129 ? 11.862 -0.588 -37.798 1.00 94.00 129 ALA A CA 1
ATOM 967 C C . ALA A 1 129 ? 10.796 -1.577 -38.301 1.00 94.00 129 ALA A C 1
ATOM 969 O O . ALA A 1 129 ? 10.253 -1.406 -39.396 1.00 94.00 129 ALA A O 1
ATOM 970 N N . VAL A 1 130 ? 10.453 -2.588 -37.494 1.00 93.06 130 VAL A N 1
ATOM 971 C CA . VAL A 1 130 ? 9.378 -3.541 -37.813 1.00 93.06 130 VAL A CA 1
ATOM 972 C C . VAL A 1 130 ? 8.020 -2.844 -37.840 1.00 93.06 130 VAL A C 1
ATOM 974 O O . VAL A 1 130 ? 7.241 -3.071 -38.765 1.00 93.06 130 VAL A O 1
ATOM 977 N N . LEU A 1 131 ? 7.739 -1.979 -36.864 1.00 92.69 131 LEU A N 1
ATOM 978 C CA . LEU A 1 131 ? 6.459 -1.272 -36.758 1.00 92.69 131 LEU A CA 1
ATOM 979 C C . LEU A 1 131 ? 6.284 -0.175 -37.818 1.00 92.69 131 LEU A C 1
ATOM 981 O O . LEU A 1 131 ? 5.161 0.084 -38.245 1.00 92.69 131 LEU A O 1
ATOM 985 N N . ALA A 1 132 ? 7.372 0.446 -38.279 1.00 92.75 132 ALA A N 1
ATOM 986 C CA . ALA A 1 132 ? 7.340 1.431 -39.361 1.00 92.75 132 ALA A CA 1
ATOM 987 C C . ALA A 1 132 ? 7.063 0.802 -40.736 1.00 92.75 132 ALA A C 1
ATOM 989 O O . ALA A 1 132 ? 6.689 1.503 -41.681 1.00 92.75 132 ALA A O 1
ATOM 990 N N . ARG A 1 133 ? 7.240 -0.518 -40.875 1.00 89.81 133 ARG A N 1
ATOM 991 C CA . ARG A 1 133 ? 6.913 -1.222 -42.111 1.00 89.81 133 ARG A CA 1
ATOM 992 C C . ARG A 1 133 ? 5.392 -1.191 -42.314 1.00 89.81 133 ARG A C 1
ATOM 994 O O . ARG A 1 133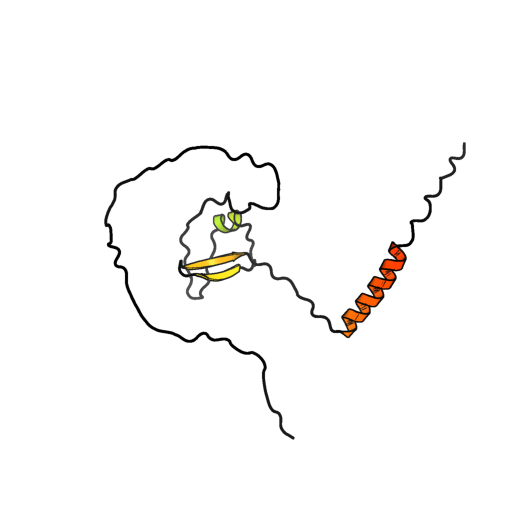 ? 4.660 -1.718 -41.477 1.00 89.81 133 ARG A O 1
ATOM 1001 N N . PRO A 1 134 ? 4.892 -0.653 -43.441 1.00 84.62 134 PRO A N 1
ATOM 1002 C CA . PRO A 1 134 ? 3.467 -0.695 -43.722 1.00 84.62 134 PRO A CA 1
ATOM 1003 C C . PRO A 1 134 ? 2.993 -2.155 -43.791 1.00 84.62 134 PRO A C 1
ATOM 1005 O O . PRO A 1 134 ? 3.717 -3.011 -44.321 1.00 84.62 134 PRO A O 1
ATOM 1008 N N . PRO A 1 135 ? 1.794 -2.461 -43.263 1.00 79.81 135 PRO A N 1
ATOM 1009 C CA . PRO A 1 135 ? 1.264 -3.813 -43.310 1.00 79.81 135 PRO A CA 1
ATOM 1010 C C . PRO A 1 135 ? 1.181 -4.275 -44.765 1.00 79.81 135 PRO A C 1
ATOM 1012 O O . PRO A 1 135 ? 0.867 -3.490 -45.665 1.00 79.81 135 PRO A O 1
ATOM 1015 N N . ALA A 1 136 ? 1.486 -5.554 -45.003 1.00 77.75 136 ALA A N 1
ATOM 1016 C CA . ALA A 1 136 ? 1.365 -6.128 -46.336 1.00 77.75 136 ALA A CA 1
ATOM 1017 C C . ALA A 1 136 ? -0.058 -5.878 -46.872 1.00 77.75 136 ALA A C 1
ATOM 1019 O O . ALA A 1 136 ? -1.019 -5.969 -46.100 1.00 77.75 136 ALA A O 1
ATOM 1020 N N . PRO A 1 137 ? -0.217 -5.554 -48.168 1.00 77.19 137 PRO A N 1
ATOM 1021 C CA . PRO A 1 137 ? -1.535 -5.307 -48.726 1.00 77.19 137 PRO A CA 1
ATOM 1022 C C . PRO A 1 137 ? -2.402 -6.541 -48.486 1.00 77.19 137 PRO A C 1
ATOM 1024 O O . PRO A 1 137 ? -2.021 -7.650 -48.865 1.00 77.19 137 PRO A O 1
ATOM 1027 N N . ALA A 1 138 ? -3.550 -6.352 -47.830 1.00 75.50 138 ALA A N 1
ATOM 1028 C CA . ALA A 1 138 ? -4.510 -7.423 -47.615 1.00 75.50 138 ALA A CA 1
ATOM 1029 C C . ALA A 1 138 ? -4.874 -8.001 -48.987 1.00 75.50 138 ALA A C 1
ATOM 1031 O O . ALA A 1 138 ? -5.496 -7.325 -49.811 1.00 75.50 138 ALA A O 1
ATOM 1032 N N . GLY A 1 139 ? -4.405 -9.220 -49.265 1.00 70.31 139 GLY A N 1
ATOM 1033 C CA . GLY A 1 139 ? -4.615 -9.867 -50.550 1.00 70.31 139 GLY A CA 1
ATOM 1034 C C . GLY A 1 139 ? -6.106 -9.881 -50.855 1.00 70.31 139 GLY A C 1
ATOM 1035 O O . GLY A 1 139 ? -6.895 -10.428 -50.085 1.00 70.31 139 GLY A O 1
ATOM 1036 N N . ARG A 1 140 ? -6.508 -9.250 -51.963 1.00 64.00 140 ARG A N 1
ATOM 1037 C CA . ARG A 1 140 ? -7.882 -9.306 -52.460 1.00 64.00 140 ARG A CA 1
ATOM 1038 C C . ARG A 1 140 ? -8.151 -10.768 -52.790 1.00 64.00 140 ARG A C 1
ATOM 1040 O O . ARG A 1 140 ? -7.742 -11.235 -53.849 1.00 64.00 140 ARG A O 1
ATOM 1047 N N . ALA A 1 141 ? -8.763 -11.497 -51.856 1.00 64.50 141 ALA A N 1
ATOM 1048 C CA . ALA A 1 141 ? -9.163 -12.878 -52.059 1.00 64.50 141 ALA A CA 1
ATOM 1049 C C . ALA A 1 141 ? -10.010 -12.911 -53.331 1.00 64.50 141 ALA A C 1
ATOM 1051 O O . ALA A 1 141 ? -11.118 -12.370 -53.374 1.00 64.50 141 ALA A O 1
ATOM 1052 N N . ALA A 1 142 ? -9.425 -13.445 -54.401 1.00 63.62 142 ALA A N 1
ATOM 1053 C CA . ALA A 1 142 ? -10.079 -13.574 -55.682 1.00 63.62 142 ALA A CA 1
ATOM 1054 C C . ALA A 1 142 ? -11.296 -14.473 -55.467 1.00 63.62 142 ALA A C 1
ATOM 1056 O O . ALA A 1 142 ? -11.178 -15.688 -55.316 1.00 63.62 142 ALA A O 1
ATOM 1057 N N . ARG A 1 143 ? -12.474 -13.851 -55.385 1.00 63.75 143 ARG A N 1
ATOM 1058 C CA . ARG A 1 143 ? -13.760 -14.534 -55.318 1.00 63.75 143 ARG A CA 1
ATOM 1059 C C . ARG A 1 143 ? -13.951 -15.250 -56.654 1.00 63.75 143 ARG A C 1
ATOM 1061 O O . ARG A 1 143 ? -14.406 -14.639 -57.618 1.00 63.75 143 ARG A O 1
ATOM 1068 N N . LYS A 1 144 ? -13.520 -16.513 -56.727 1.00 60.31 144 LYS A N 1
ATOM 1069 C CA . LYS A 1 144 ? -13.778 -17.404 -57.864 1.00 60.31 144 LYS A CA 1
ATOM 1070 C C . LYS A 1 144 ? -15.301 -17.499 -58.034 1.00 60.31 144 LYS A C 1
ATOM 1072 O O . LYS A 1 144 ? -15.993 -17.834 -57.073 1.00 60.31 144 LYS A O 1
ATOM 1077 N N . ARG A 1 145 ? -15.786 -17.082 -59.206 1.00 58.16 145 ARG A N 1
ATOM 1078 C CA . ARG A 1 145 ? -17.185 -17.204 -59.641 1.00 58.16 145 ARG A CA 1
ATOM 1079 C C . ARG A 1 145 ? -17.407 -18.572 -60.262 1.00 58.16 145 ARG A C 1
ATOM 1081 O O . ARG A 1 145 ? -16.424 -19.094 -60.836 1.00 58.16 145 ARG A O 1
#